Protein AF-A0A699KIZ7-F1 (afdb_monomer_lite)

pLDDT: mean 73.26, std 19.66, range [38.19, 97.19]

Sequence (95 aa):
MVELKQIDADDLEEMDLKWQMAMLTMRARRFLQRTGRNIEANGTTSIGFDMSKVKCYNCHRRGHFTREYMSPRDTGNKDTQIITVPVKTSTSNAL

Radius of gyration: 22.36 Å; chains: 1; bounding box: 56×45×54 Å

InterPro domains:
  IPR036875 Zinc finger, CCHC-type superfamily [SSF57756] (47-68)

Structure (mmCIF, N/CA/C/O backbone):
data_AF-A0A699KIZ7-F1
#
_entry.id   AF-A0A699KIZ7-F1
#
loop_
_atom_site.group_PDB
_atom_site.id
_atom_site.type_symbol
_atom_site.label_atom_id
_atom_site.label_alt_id
_atom_site.label_comp_id
_atom_site.label_asym_id
_atom_site.label_entity_id
_atom_site.label_seq_id
_atom_site.pdbx_PDB_ins_code
_atom_site.Cartn_x
_atom_site.Cartn_y
_atom_site.Cartn_z
_atom_site.occupancy
_atom_site.B_iso_or_equiv
_atom_site.auth_seq_id
_atom_site.auth_comp_id
_atom_site.auth_asym_id
_atom_site.auth_atom_id
_atom_site.pdbx_PDB_model_num
ATOM 1 N N . MET A 1 1 ? 42.917 -13.546 -21.305 1.00 53.06 1 MET A N 1
ATOM 2 C CA . MET A 1 1 ? 42.291 -12.315 -20.784 1.00 53.06 1 MET A CA 1
ATOM 3 C C . MET A 1 1 ? 40.815 -12.640 -20.652 1.00 53.06 1 MET A C 1
ATOM 5 O O . MET A 1 1 ? 40.210 -12.950 -21.665 1.00 53.06 1 MET A O 1
ATOM 9 N N . VAL A 1 2 ? 40.287 -12.782 -19.435 1.00 59.75 2 VAL A N 1
ATOM 10 C CA . VAL A 1 2 ? 38.866 -13.122 -19.254 1.00 59.75 2 VAL A CA 1
ATOM 11 C C . VAL A 1 2 ? 38.069 -11.871 -19.608 1.00 59.75 2 VAL A C 1
ATOM 13 O O . VAL A 1 2 ? 38.170 -10.870 -18.905 1.00 59.75 2 VAL A O 1
ATOM 16 N N . GLU A 1 3 ? 37.349 -11.909 -20.727 1.00 59.91 3 GLU A N 1
ATOM 17 C CA . GLU A 1 3 ? 36.360 -10.891 -21.073 1.00 59.91 3 GLU A CA 1
ATOM 18 C C . GLU A 1 3 ? 35.256 -10.926 -20.019 1.00 59.91 3 GLU A C 1
ATOM 20 O O . GLU A 1 3 ? 34.420 -11.830 -19.978 1.00 59.91 3 GLU A O 1
ATOM 25 N N . LEU A 1 4 ? 35.281 -9.943 -19.123 1.00 66.31 4 LEU A N 1
ATOM 26 C CA . LEU A 1 4 ? 34.131 -9.638 -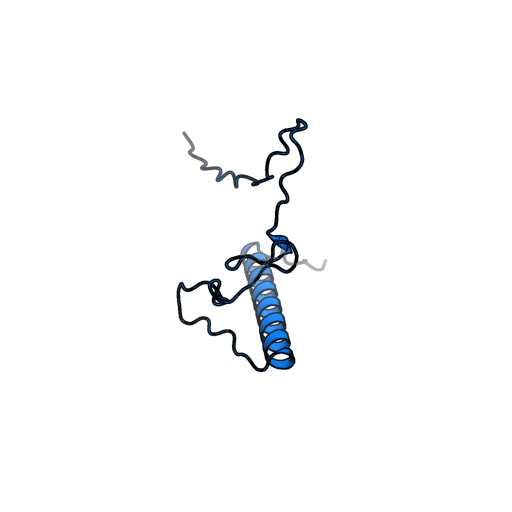18.293 1.00 66.31 4 LEU A CA 1
ATOM 27 C C . LEU A 1 4 ? 33.066 -9.078 -19.235 1.00 66.31 4 LEU A C 1
ATOM 29 O O . LEU A 1 4 ? 33.196 -7.951 -19.713 1.00 66.31 4 LEU A O 1
ATOM 33 N N . LYS A 1 5 ? 32.046 -9.888 -19.541 1.00 72.31 5 LYS A N 1
ATOM 34 C CA . LYS A 1 5 ? 30.838 -9.411 -20.218 1.00 72.31 5 LYS A CA 1
ATOM 35 C C . LYS A 1 5 ? 30.329 -8.199 -19.439 1.00 72.31 5 LYS A C 1
ATOM 37 O O . LYS A 1 5 ? 30.060 -8.317 -18.243 1.00 72.31 5 LYS A O 1
ATOM 42 N N . GLN A 1 6 ? 30.259 -7.042 -20.095 1.00 74.19 6 GLN A N 1
ATOM 43 C CA . GLN A 1 6 ? 29.520 -5.911 -19.545 1.00 74.19 6 GLN A CA 1
ATOM 44 C C . GLN A 1 6 ? 28.080 -6.379 -19.342 1.00 74.19 6 GLN A C 1
ATOM 46 O O . GLN A 1 6 ? 27.494 -6.971 -20.246 1.00 74.19 6 GLN A O 1
ATOM 51 N N . ILE A 1 7 ? 27.573 -6.196 -18.126 1.00 76.00 7 ILE A N 1
ATOM 52 C CA . ILE A 1 7 ? 26.168 -6.443 -17.812 1.00 76.00 7 ILE A CA 1
ATOM 53 C C . ILE A 1 7 ? 25.382 -5.375 -18.562 1.00 76.00 7 ILE A C 1
ATOM 55 O O . ILE A 1 7 ? 25.703 -4.189 -18.440 1.00 76.00 7 ILE A O 1
ATOM 59 N N . ASP A 1 8 ? 24.420 -5.810 -19.366 1.00 86.56 8 ASP A N 1
ATOM 60 C CA . ASP A 1 8 ? 23.577 -4.904 -20.126 1.00 86.56 8 ASP A CA 1
ATOM 61 C C . ASP A 1 8 ? 22.687 -4.080 -19.179 1.00 86.56 8 ASP A C 1
ATOM 63 O O . ASP A 1 8 ? 22.377 -4.503 -18.060 1.00 86.56 8 ASP A O 1
ATOM 67 N N . ALA A 1 9 ? 22.310 -2.870 -19.592 1.00 86.88 9 ALA A N 1
ATOM 68 C CA . ALA A 1 9 ? 21.470 -2.008 -18.766 1.00 86.88 9 ALA A CA 1
ATOM 69 C C . ALA A 1 9 ? 20.097 -2.649 -18.487 1.00 86.88 9 ALA A C 1
ATOM 71 O O . ALA A 1 9 ? 19.584 -2.508 -17.373 1.00 86.88 9 ALA A O 1
ATOM 72 N N . ASP A 1 10 ? 19.563 -3.413 -19.444 1.00 88.88 10 ASP A N 1
ATOM 73 C CA . ASP A 1 10 ? 18.275 -4.092 -19.318 1.00 88.88 10 ASP A CA 1
ATOM 74 C C . ASP A 1 10 ? 18.351 -5.232 -18.283 1.00 88.88 10 ASP A C 1
ATOM 76 O O . ASP A 1 10 ? 17.454 -5.391 -17.450 1.00 88.88 10 ASP A O 1
ATOM 80 N N . ASP A 1 11 ? 19.469 -5.970 -18.251 1.00 90.50 11 ASP A N 1
ATOM 81 C CA . ASP A 1 11 ? 19.719 -7.027 -17.259 1.00 90.50 11 ASP A CA 1
ATOM 82 C C . ASP A 1 11 ? 19.760 -6.456 -15.828 1.00 90.50 11 ASP A C 1
ATOM 84 O O . ASP A 1 11 ? 19.308 -7.090 -14.866 1.00 90.50 11 ASP A O 1
ATOM 88 N N . LEU A 1 12 ? 20.313 -5.247 -15.666 1.00 89.50 12 LEU A N 1
ATOM 89 C CA . LEU A 1 12 ? 20.390 -4.567 -14.374 1.00 89.50 12 LEU A CA 1
ATOM 90 C C . LEU A 1 12 ? 19.003 -4.122 -13.883 1.00 89.50 12 LEU A C 1
ATOM 92 O O . LEU A 1 12 ? 18.694 -4.300 -12.701 1.00 89.50 12 LEU A O 1
ATOM 96 N N . GLU A 1 13 ? 18.165 -3.581 -14.771 1.00 91.00 13 GLU A N 1
ATOM 97 C CA . GLU A 1 13 ? 16.789 -3.181 -14.451 1.00 91.00 13 GLU A CA 1
ATOM 98 C C . GLU A 1 13 ? 15.920 -4.396 -14.089 1.00 91.00 13 GLU A C 1
ATOM 100 O O . GLU A 1 13 ? 15.189 -4.371 -13.093 1.00 91.00 13 GLU A O 1
ATOM 105 N N . GLU A 1 14 ? 16.059 -5.504 -14.823 1.00 93.31 14 GLU A N 1
ATOM 106 C CA . GLU A 1 14 ? 15.344 -6.745 -14.523 1.00 93.31 14 GLU A CA 1
ATOM 107 C C . GLU A 1 14 ? 15.723 -7.303 -13.139 1.00 93.31 14 GLU A C 1
ATOM 109 O O . GLU A 1 14 ? 14.855 -7.752 -12.377 1.00 93.31 14 GLU A O 1
ATOM 114 N N . MET A 1 15 ? 17.011 -7.262 -12.781 1.00 95.00 15 MET A N 1
ATOM 115 C CA . MET A 1 15 ? 17.477 -7.675 -11.455 1.00 95.00 15 MET A CA 1
ATOM 116 C C . MET A 1 15 ? 16.925 -6.786 -10.338 1.00 95.00 15 MET A C 1
ATOM 118 O O . MET A 1 15 ? 16.481 -7.321 -9.315 1.00 95.00 15 MET A O 1
ATOM 122 N N . ASP A 1 16 ? 16.926 -5.460 -10.513 1.00 93.75 16 ASP A N 1
ATOM 123 C CA . ASP A 1 16 ? 16.369 -4.544 -9.512 1.00 93.75 16 ASP A CA 1
ATOM 124 C C . ASP A 1 16 ? 14.870 -4.795 -9.316 1.00 93.75 16 ASP A C 1
ATOM 126 O O . ASP A 1 16 ? 14.410 -4.986 -8.187 1.00 93.75 16 ASP A O 1
ATOM 130 N N . LEU A 1 17 ? 14.113 -4.929 -10.408 1.00 95.06 17 LEU A N 1
ATOM 131 C CA . LEU A 1 17 ? 12.681 -5.206 -10.346 1.00 95.06 17 LEU A CA 1
ATOM 132 C C . LEU A 1 17 ? 12.388 -6.531 -9.625 1.00 95.06 17 LEU A C 1
ATOM 134 O O . LEU A 1 17 ? 11.526 -6.595 -8.739 1.00 95.06 17 LEU A O 1
ATOM 138 N N . LYS A 1 18 ? 13.134 -7.594 -9.945 1.00 95.44 18 LYS A N 1
ATOM 139 C CA . LYS A 1 18 ? 13.030 -8.893 -9.260 1.00 95.44 18 LYS A CA 1
ATOM 140 C C . LYS A 1 18 ? 13.337 -8.773 -7.769 1.00 95.44 18 LYS A C 1
ATOM 142 O O . LYS A 1 18 ? 12.617 -9.349 -6.948 1.00 95.44 18 LYS A O 1
ATOM 147 N N . TRP A 1 19 ? 14.370 -8.015 -7.403 1.00 97.19 19 TRP A N 1
ATOM 148 C CA . TRP A 1 19 ? 14.721 -7.767 -6.007 1.00 97.19 19 TRP A CA 1
ATOM 149 C C . TRP A 1 19 ? 13.613 -7.016 -5.264 1.00 97.19 19 TRP A C 1
ATOM 151 O O . TRP A 1 19 ? 13.208 -7.424 -4.168 1.00 97.19 19 TRP A O 1
ATOM 161 N N . GLN A 1 20 ? 13.059 -5.966 -5.873 1.00 95.69 20 GLN A N 1
ATOM 162 C CA . GLN A 1 20 ? 11.935 -5.220 -5.314 1.00 95.69 20 GLN A CA 1
ATOM 163 C C . GLN A 1 20 ? 10.722 -6.132 -5.084 1.00 95.69 20 GLN A C 1
ATOM 165 O O . GLN A 1 20 ? 10.162 -6.149 -3.981 1.00 95.69 20 GLN A O 1
ATOM 170 N N . MET A 1 21 ? 10.364 -6.956 -6.071 1.00 93.94 21 MET A N 1
ATOM 171 C CA . MET A 1 21 ? 9.260 -7.919 -5.976 1.00 93.94 21 MET A CA 1
ATOM 172 C C . MET A 1 21 ? 9.487 -8.970 -4.885 1.00 93.94 21 MET A C 1
ATOM 174 O O . MET A 1 21 ? 8.576 -9.276 -4.104 1.00 93.94 21 MET A O 1
ATOM 178 N N . ALA A 1 22 ? 10.710 -9.490 -4.761 1.00 95.31 22 ALA A N 1
ATOM 179 C CA . ALA A 1 22 ? 11.072 -10.413 -3.690 1.00 95.31 22 ALA A CA 1
ATOM 180 C C . ALA A 1 22 ? 10.934 -9.750 -2.308 1.00 95.31 22 ALA A C 1
ATOM 182 O O . ALA A 1 22 ? 10.342 -10.328 -1.391 1.00 95.31 22 ALA A O 1
ATOM 183 N N . MET A 1 23 ? 11.406 -8.508 -2.153 1.00 96.19 23 MET A N 1
ATOM 184 C CA . MET A 1 23 ? 11.255 -7.748 -0.909 1.00 96.19 23 MET A CA 1
ATOM 185 C C . MET A 1 23 ? 9.790 -7.481 -0.550 1.00 96.19 23 MET A C 1
ATOM 187 O O . MET A 1 23 ? 9.404 -7.655 0.611 1.00 96.19 23 MET A O 1
ATOM 191 N N . LEU A 1 24 ? 8.971 -7.089 -1.526 1.00 90.62 24 LEU A N 1
ATOM 192 C CA . LEU A 1 24 ? 7.525 -6.907 -1.373 1.00 90.62 24 LEU A CA 1
ATOM 193 C C . LEU A 1 24 ? 6.855 -8.198 -0.896 1.00 90.62 24 LEU A C 1
ATOM 195 O O . LEU A 1 24 ? 6.145 -8.192 0.112 1.00 90.62 24 LEU A O 1
ATOM 199 N N . THR A 1 25 ? 7.173 -9.321 -1.535 1.00 92.94 25 THR A N 1
ATOM 200 C CA . THR A 1 25 ? 6.656 -10.646 -1.170 1.00 92.94 25 THR A CA 1
ATOM 201 C C . THR A 1 25 ? 7.053 -11.032 0.258 1.00 92.94 25 THR A C 1
ATOM 203 O O . THR A 1 25 ? 6.215 -11.460 1.056 1.00 92.94 25 THR A O 1
ATOM 206 N N . MET A 1 26 ? 8.316 -10.814 0.641 1.00 94.38 26 MET A N 1
ATOM 207 C CA . MET A 1 26 ? 8.786 -11.061 2.008 1.00 94.38 26 MET A CA 1
ATOM 208 C C . MET A 1 26 ? 8.080 -10.182 3.048 1.00 94.38 26 MET A C 1
ATOM 210 O O . MET A 1 26 ? 7.837 -10.626 4.175 1.00 94.38 26 MET A O 1
ATOM 214 N N . ARG A 1 27 ? 7.770 -8.923 2.714 1.00 92.25 27 ARG A N 1
ATOM 215 C CA . ARG A 1 27 ? 7.011 -8.018 3.593 1.00 92.25 27 ARG A CA 1
ATOM 216 C C . ARG A 1 27 ? 5.565 -8.485 3.746 1.00 92.25 27 ARG A C 1
ATOM 218 O O . ARG A 1 27 ? 5.098 -8.580 4.879 1.00 92.25 27 ARG A O 1
ATOM 225 N N . ALA A 1 28 ? 4.901 -8.845 2.648 1.00 87.44 28 ALA A N 1
ATOM 226 C CA . ALA A 1 28 ? 3.534 -9.360 2.665 1.00 87.44 28 ALA A CA 1
ATOM 227 C C . ALA A 1 28 ? 3.421 -10.650 3.492 1.00 87.44 28 ALA A C 1
ATOM 229 O O . ALA A 1 28 ? 2.565 -10.751 4.371 1.00 87.44 28 ALA A O 1
ATOM 230 N N . ARG A 1 29 ? 4.355 -11.594 3.308 1.00 92.31 29 ARG A N 1
ATOM 231 C CA . ARG A 1 29 ? 4.406 -12.835 4.097 1.00 92.31 29 ARG A CA 1
ATOM 232 C C . ARG A 1 29 ? 4.576 -12.564 5.592 1.00 92.31 29 ARG A C 1
ATOM 234 O O . ARG A 1 29 ? 3.861 -13.150 6.402 1.00 92.31 29 ARG A O 1
ATOM 241 N N . ARG A 1 30 ? 5.491 -11.663 5.972 1.00 94.12 30 ARG A N 1
ATOM 242 C CA . ARG A 1 30 ? 5.685 -11.277 7.382 1.00 94.12 30 ARG A CA 1
ATOM 243 C C . ARG A 1 30 ? 4.444 -10.614 7.975 1.00 94.12 30 ARG A C 1
ATOM 245 O O . ARG A 1 30 ? 4.109 -10.882 9.125 1.00 94.12 30 ARG A O 1
ATOM 252 N N . PHE A 1 31 ? 3.759 -9.764 7.214 1.00 87.75 31 PHE A N 1
ATOM 253 C CA . PHE A 1 31 ? 2.514 -9.138 7.656 1.00 87.75 31 PHE A CA 1
ATOM 254 C C . PHE A 1 31 ? 1.418 -10.177 7.916 1.00 87.75 31 PHE A C 1
ATOM 256 O O . PHE A 1 31 ? 0.804 -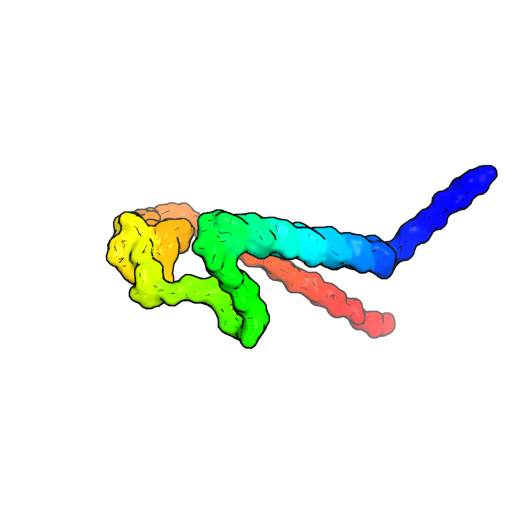10.159 8.987 1.00 87.75 31 PHE A O 1
ATOM 263 N N . LEU A 1 32 ? 1.233 -11.113 6.981 1.00 88.31 32 LEU A N 1
ATOM 264 C CA . LEU A 1 32 ? 0.274 -12.206 7.115 1.00 88.31 32 LEU A CA 1
ATOM 265 C C . LEU A 1 32 ? 0.565 -13.050 8.359 1.00 88.31 32 LEU A C 1
ATOM 267 O O . LEU A 1 32 ? -0.329 -13.286 9.161 1.00 88.31 32 LEU A O 1
ATOM 271 N N . GLN A 1 33 ? 1.823 -13.436 8.579 1.00 91.19 33 GLN A N 1
ATOM 272 C CA . GLN A 1 33 ? 2.212 -14.215 9.760 1.00 91.19 33 GLN A CA 1
ATOM 273 C C . GLN A 1 33 ? 1.941 -13.482 11.082 1.00 91.19 33 GLN A C 1
ATOM 275 O O . GLN A 1 33 ? 1.573 -14.116 12.065 1.00 91.19 33 GLN A O 1
ATOM 280 N N . ARG A 1 34 ? 2.119 -12.154 11.126 1.00 91.12 34 ARG A N 1
ATOM 281 C CA . ARG A 1 34 ? 1.925 -11.364 12.356 1.00 91.12 34 ARG A CA 1
ATOM 282 C C . ARG A 1 34 ? 0.467 -11.028 12.648 1.00 91.12 34 ARG A C 1
ATOM 284 O O . ARG A 1 34 ? 0.120 -10.861 13.811 1.00 91.12 34 ARG A O 1
ATOM 291 N N . THR A 1 35 ? -0.355 -10.847 11.617 1.00 87.12 35 THR A N 1
ATOM 292 C CA . THR A 1 35 ? -1.723 -10.317 11.768 1.00 87.12 35 THR A CA 1
ATOM 293 C C . THR A 1 35 ? -2.815 -11.317 11.406 1.00 87.12 35 THR A C 1
ATOM 295 O O . THR A 1 35 ? -3.972 -11.087 11.746 1.00 87.12 35 THR A O 1
ATOM 298 N N . GLY A 1 36 ? -2.474 -12.390 10.687 1.00 88.06 36 GLY A N 1
ATOM 299 C CA . GLY A 1 36 ? -3.428 -13.327 10.092 1.00 88.06 36 GLY A CA 1
ATOM 300 C C . GLY A 1 36 ? -4.257 -12.732 8.948 1.00 88.06 36 GLY A C 1
ATOM 301 O O . GLY A 1 36 ? -5.194 -13.375 8.486 1.00 88.06 36 GLY A O 1
ATOM 302 N N . ARG A 1 37 ? -3.956 -11.506 8.496 1.00 83.38 37 ARG A N 1
ATOM 303 C CA . ARG A 1 37 ? -4.712 -10.805 7.450 1.00 83.38 37 ARG A CA 1
ATOM 304 C C . ARG A 1 37 ? -3.973 -10.868 6.118 1.00 83.38 37 ARG A C 1
ATOM 306 O O . ARG A 1 37 ? -2.783 -10.559 6.054 1.00 83.38 37 ARG A O 1
ATOM 313 N N . ASN A 1 38 ? -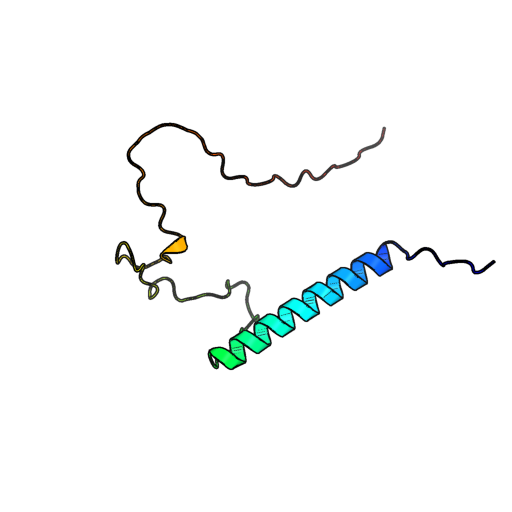4.692 -11.228 5.057 1.00 80.88 38 ASN A N 1
ATOM 314 C CA . ASN A 1 38 ? -4.167 -11.191 3.695 1.00 80.88 38 ASN A CA 1
ATOM 315 C C . ASN A 1 38 ? -4.143 -9.748 3.177 1.00 80.88 38 ASN A C 1
ATOM 317 O O . ASN A 1 38 ? -5.071 -8.978 3.424 1.00 80.88 38 ASN A O 1
ATOM 321 N N . ILE A 1 39 ? -3.078 -9.389 2.460 1.00 71.62 39 ILE A N 1
ATOM 322 C CA . ILE A 1 39 ? -3.016 -8.137 1.702 1.00 71.62 39 ILE A CA 1
ATOM 323 C C . ILE A 1 39 ? -3.678 -8.428 0.358 1.00 71.62 39 ILE A C 1
ATOM 325 O O . ILE A 1 39 ? -3.049 -8.969 -0.548 1.00 71.62 39 ILE A O 1
ATOM 329 N N . GLU A 1 40 ? -4.974 -8.156 0.264 1.00 70.44 40 GLU A N 1
ATOM 330 C CA . GLU A 1 40 ? -5.717 -8.302 -0.982 1.00 70.44 40 GLU A CA 1
ATOM 331 C C . GLU A 1 40 ? -5.338 -7.150 -1.926 1.00 70.44 40 GLU A C 1
ATOM 333 O O . GLU A 1 40 ? -5.639 -5.992 -1.657 1.00 70.44 40 GLU A O 1
ATOM 338 N N . ALA A 1 41 ? -4.630 -7.461 -3.016 1.00 63.38 41 ALA A N 1
ATOM 339 C CA . ALA A 1 41 ? -4.181 -6.488 -4.019 1.00 63.38 41 ALA A CA 1
ATOM 340 C C . ALA A 1 41 ? -5.231 -6.223 -5.121 1.00 63.38 41 ALA A C 1
ATOM 342 O O . ALA A 1 41 ? -4.917 -5.634 -6.151 1.00 63.38 41 ALA A O 1
ATOM 343 N N . ASN A 1 42 ? -6.466 -6.697 -4.935 1.00 59.25 42 ASN A N 1
ATOM 344 C CA . ASN A 1 42 ? -7.468 -6.841 -5.994 1.00 59.25 42 ASN A CA 1
ATOM 345 C C . ASN A 1 42 ? -8.268 -5.554 -6.299 1.00 59.25 42 ASN A C 1
ATOM 347 O O . ASN A 1 42 ? -9.404 -5.616 -6.759 1.00 59.25 42 ASN A O 1
ATOM 351 N N . GLY A 1 43 ? -7.703 -4.370 -6.045 1.00 50.78 43 GLY A N 1
ATOM 352 C CA . GLY A 1 43 ? -8.354 -3.105 -6.383 1.00 50.78 43 GLY A CA 1
ATOM 353 C C . GLY A 1 43 ? -7.417 -1.903 -6.326 1.00 50.78 43 GLY A C 1
ATOM 354 O O . GLY A 1 43 ? -6.436 -1.897 -5.591 1.00 50.78 43 GLY A O 1
ATOM 355 N N . THR A 1 44 ? -7.772 -0.841 -7.055 1.00 49.69 44 THR A N 1
ATOM 356 C CA . THR A 1 44 ? -7.230 0.529 -6.903 1.00 49.69 44 THR A CA 1
ATOM 357 C C . THR A 1 44 ? -7.457 1.120 -5.506 1.00 49.69 44 THR A C 1
ATOM 359 O O . THR A 1 44 ? -7.027 2.233 -5.207 1.00 49.69 44 THR A O 1
ATOM 362 N N . THR A 1 45 ? -8.154 0.388 -4.643 1.00 48.22 45 THR A N 1
ATOM 363 C CA . THR A 1 45 ? -8.298 0.644 -3.222 1.00 48.22 45 THR A CA 1
ATOM 364 C C . THR A 1 45 ? -6.917 0.613 -2.578 1.00 48.22 45 THR A C 1
ATOM 366 O O . THR A 1 45 ? -6.235 -0.412 -2.586 1.00 48.22 45 THR A O 1
ATOM 369 N N . SER A 1 46 ? -6.491 1.744 -2.008 1.00 55.00 46 SER A N 1
ATOM 370 C CA . SER A 1 46 ? -5.333 1.765 -1.117 1.00 55.00 46 SER A CA 1
ATOM 371 C C . SER A 1 46 ? -5.468 0.622 -0.109 1.00 55.00 46 SER A C 1
ATOM 373 O O . SER A 1 46 ? -6.580 0.309 0.314 1.00 55.00 46 SER A O 1
ATOM 375 N N . ILE A 1 47 ? -4.355 -0.028 0.245 1.00 59.38 47 ILE A N 1
ATOM 376 C CA . ILE A 1 47 ? -4.295 -1.047 1.304 1.00 59.38 47 ILE A CA 1
ATOM 377 C C . ILE A 1 47 ? -4.850 -0.395 2.581 1.00 59.38 47 ILE A C 1
ATOM 379 O O . ILE A 1 47 ? -4.154 0.337 3.284 1.00 59.38 47 ILE A O 1
ATOM 383 N N . GLY A 1 48 ? -6.156 -0.536 2.791 1.00 65.06 48 GLY A N 1
ATOM 384 C CA . GLY A 1 48 ? -6.936 0.534 3.395 1.00 65.06 48 GLY A CA 1
ATOM 385 C C . GLY A 1 48 ? -7.424 0.131 4.763 1.00 65.06 48 GLY A C 1
ATOM 386 O O . GLY A 1 48 ? -8.374 -0.636 4.900 1.00 65.06 48 GLY A O 1
ATOM 387 N N . PHE A 1 49 ? -6.790 0.671 5.798 1.00 70.69 49 PHE A N 1
ATOM 388 C CA . PHE A 1 49 ? -7.448 0.734 7.093 1.00 70.69 49 PHE A CA 1
ATOM 389 C C . PHE A 1 49 ? -8.756 1.511 6.931 1.00 70.69 49 PHE A C 1
ATOM 391 O O . PHE A 1 49 ? -8.780 2.546 6.268 1.00 70.69 49 PHE A O 1
ATOM 398 N N . ASP A 1 50 ? -9.831 1.043 7.564 1.00 82.19 50 ASP A N 1
ATOM 399 C CA . ASP A 1 50 ? -11.053 1.833 7.678 1.00 82.19 50 ASP A CA 1
ATOM 400 C C . ASP A 1 50 ? -10.745 3.083 8.515 1.00 82.19 50 ASP A C 1
ATOM 402 O O . ASP A 1 50 ? -10.770 3.052 9.748 1.00 82.19 50 ASP A O 1
ATOM 406 N N . MET A 1 51 ? -10.398 4.181 7.841 1.00 82.94 51 MET A N 1
ATOM 407 C CA . MET A 1 51 ? -9.992 5.438 8.471 1.00 82.94 51 MET A CA 1
ATOM 408 C C . MET A 1 51 ? -11.084 5.979 9.399 1.00 82.94 51 MET A C 1
ATOM 410 O O . MET A 1 51 ? -10.766 6.587 10.420 1.00 82.94 51 MET A O 1
ATOM 414 N N . SER A 1 52 ? -12.361 5.674 9.135 1.00 86.25 52 SER A N 1
ATOM 415 C CA . SER A 1 52 ? -13.469 6.042 10.025 1.00 86.25 52 SER A CA 1
ATOM 416 C C . SER A 1 52 ? -13.400 5.348 11.393 1.00 86.25 52 SER A C 1
ATOM 418 O O . SER A 1 52 ? -13.978 5.841 12.364 1.00 86.25 52 SER A O 1
ATOM 420 N N . LYS A 1 53 ? -12.662 4.232 11.490 1.00 86.38 53 LYS A N 1
ATOM 421 C CA . LYS A 1 53 ? -12.396 3.467 12.718 1.00 86.38 53 LYS A CA 1
ATOM 422 C C . LYS A 1 53 ? -11.015 3.737 13.314 1.00 86.38 53 LYS A C 1
ATOM 424 O O . LYS A 1 53 ? -10.821 3.497 14.505 1.00 86.38 53 LYS A O 1
ATOM 429 N N . VAL A 1 54 ? -10.061 4.247 12.535 1.00 88.94 54 VAL A N 1
ATOM 430 C CA . VAL A 1 54 ? -8.732 4.630 13.038 1.00 88.94 54 VAL A CA 1
ATOM 431 C C . VAL A 1 54 ? -8.873 5.846 13.955 1.00 88.94 54 VAL A C 1
ATOM 433 O O . VAL A 1 54 ? -9.391 6.871 13.527 1.00 88.94 54 VAL A O 1
ATOM 436 N N . LYS A 1 55 ? -8.412 5.750 15.210 1.00 93.12 55 LYS A N 1
ATOM 437 C CA . LYS A 1 55 ? -8.400 6.845 16.197 1.00 93.12 55 LYS A CA 1
ATOM 438 C C . LYS A 1 55 ? -6.957 7.240 16.514 1.00 93.12 55 LYS A C 1
ATOM 440 O O . LYS A 1 55 ? -6.168 6.391 16.922 1.00 93.12 55 LYS A O 1
ATOM 445 N N . CYS A 1 56 ? -6.627 8.519 16.365 1.00 92.00 56 CYS A N 1
ATOM 446 C CA . CYS A 1 56 ? -5.324 9.054 16.745 1.00 92.00 56 CYS A CA 1
ATOM 447 C C . CYS A 1 56 ? -5.137 8.978 18.266 1.00 92.00 56 CYS A C 1
ATOM 449 O O . CYS A 1 56 ? -6.019 9.391 19.018 1.00 92.00 56 CYS A O 1
ATOM 451 N N . TYR A 1 57 ? -3.987 8.479 18.725 1.00 89.69 57 TYR A N 1
ATOM 452 C CA . TYR A 1 57 ? -3.692 8.347 20.157 1.00 89.69 57 TYR A CA 1
ATOM 453 C C . TYR A 1 57 ? -3.490 9.707 20.842 1.00 89.69 57 TYR A C 1
ATOM 455 O O . TYR A 1 57 ? -3.853 9.865 21.999 1.00 89.69 57 TYR A O 1
ATOM 463 N N . ASN A 1 58 ? -2.945 10.701 20.131 1.00 90.38 58 ASN A N 1
ATOM 464 C CA . ASN A 1 58 ? -2.625 12.003 20.724 1.00 90.38 58 ASN A CA 1
ATOM 465 C C . ASN A 1 58 ? -3.869 12.903 20.843 1.00 90.38 58 ASN A C 1
ATOM 467 O O . ASN A 1 58 ? -4.230 13.352 21.926 1.00 90.38 58 ASN A O 1
ATOM 471 N N . CYS A 1 59 ? -4.585 13.128 19.735 1.00 90.19 59 CYS A N 1
ATOM 472 C CA . CYS A 1 59 ? -5.733 14.046 19.710 1.00 90.19 59 CYS A CA 1
ATOM 473 C C . CYS A 1 59 ? -7.095 13.357 19.878 1.00 90.19 59 CYS A C 1
ATOM 475 O O . CYS A 1 59 ? -8.122 14.031 19.911 1.00 90.19 59 CYS A O 1
ATOM 477 N N . HIS A 1 60 ? -7.124 12.021 19.941 1.00 89.69 60 HIS A N 1
ATOM 478 C CA . HIS A 1 60 ? -8.333 11.216 20.127 1.00 89.69 60 HIS A CA 1
ATOM 479 C C . HIS A 1 60 ? -9.425 11.401 19.052 1.00 89.69 60 HIS A C 1
ATOM 481 O O . HIS A 1 60 ? -10.536 10.891 19.217 1.00 89.69 60 HIS A O 1
ATOM 487 N N . ARG A 1 61 ? -9.122 12.061 17.926 1.00 89.62 61 ARG A N 1
ATOM 488 C CA . ARG A 1 61 ? -10.013 12.167 16.760 1.00 89.62 61 ARG A CA 1
ATOM 489 C C . ARG A 1 61 ? -9.810 10.987 15.811 1.00 89.62 61 ARG A C 1
ATOM 491 O O . ARG A 1 61 ? -8.721 10.417 15.738 1.00 89.62 61 ARG A O 1
ATOM 498 N N . ARG A 1 62 ? -10.878 10.603 15.107 1.00 91.62 62 ARG A N 1
ATOM 499 C CA . ARG A 1 62 ? -10.825 9.537 14.098 1.00 91.62 62 ARG A CA 1
ATOM 500 C C . ARG A 1 62 ? -10.265 10.053 12.768 1.00 91.62 62 ARG A C 1
ATOM 502 O O . ARG A 1 62 ? -10.167 11.264 12.580 1.00 91.62 62 ARG A O 1
ATOM 509 N N . GLY A 1 63 ? -9.900 9.149 11.864 1.00 89.56 63 GLY A N 1
ATOM 510 C CA . GLY A 1 63 ? -9.507 9.486 10.493 1.00 89.56 63 GLY A CA 1
ATOM 511 C C . GLY A 1 63 ? -8.007 9.577 10.225 1.00 89.56 63 GLY A C 1
ATOM 512 O O . GLY A 1 63 ? -7.645 9.719 9.065 1.00 89.56 63 GLY A O 1
ATOM 513 N N . HIS A 1 64 ? -7.141 9.494 11.242 1.00 89.12 64 HIS A N 1
ATOM 514 C CA . HIS A 1 64 ? -5.688 9.594 11.053 1.00 89.12 64 HIS A CA 1
ATOM 515 C C . HIS A 1 64 ? -4.897 8.839 12.124 1.00 89.12 64 HIS A C 1
ATOM 517 O O . HIS A 1 64 ? -5.376 8.613 13.243 1.00 89.12 64 HIS A O 1
ATOM 523 N N . PHE A 1 65 ? -3.660 8.479 11.787 1.00 89.12 65 PHE A N 1
ATOM 524 C CA . PHE A 1 65 ? -2.707 7.904 12.732 1.00 89.12 65 PHE A CA 1
ATOM 525 C C . PHE A 1 65 ? -1.990 8.993 13.531 1.00 89.12 65 PHE A C 1
ATOM 527 O O . PHE A 1 65 ? -1.784 10.109 13.067 1.00 89.12 65 PHE A O 1
ATOM 534 N N . THR A 1 66 ? -1.485 8.644 14.715 1.00 88.62 66 THR A N 1
ATOM 535 C CA . THR A 1 66 ? -0.670 9.551 15.542 1.00 88.62 66 THR A CA 1
ATOM 536 C C . THR A 1 66 ? 0.538 10.119 14.794 1.00 88.62 66 THR A C 1
ATOM 538 O O . THR A 1 66 ? 0.910 11.261 15.026 1.00 88.62 66 THR A O 1
ATOM 541 N N . ARG A 1 67 ? 1.134 9.358 13.864 1.00 86.88 67 ARG A N 1
ATOM 542 C CA . ARG A 1 67 ? 2.275 9.821 13.053 1.00 86.88 67 ARG A CA 1
ATOM 543 C C . ARG A 1 67 ? 1.906 10.944 12.074 1.00 86.88 67 ARG A C 1
ATOM 545 O O . ARG A 1 67 ? 2.779 11.693 11.659 1.00 86.88 67 ARG A O 1
ATOM 552 N N . GLU A 1 68 ? 0.635 11.049 11.707 1.00 83.31 68 GLU A N 1
ATOM 553 C CA . GLU A 1 68 ? 0.103 12.099 10.830 1.00 83.31 68 GLU A CA 1
ATOM 554 C C . GLU A 1 68 ? -0.333 13.333 11.628 1.00 83.31 68 GLU A C 1
ATOM 556 O O . GLU A 1 68 ? -0.652 14.366 11.043 1.00 83.31 68 GLU A O 1
ATOM 561 N N . TYR A 1 69 ? -0.341 13.249 12.964 1.00 82.25 69 TYR A N 1
ATOM 562 C CA . TYR A 1 69 ? -0.640 14.385 13.820 1.00 82.25 69 TYR A CA 1
ATOM 563 C C . TYR A 1 69 ? 0.514 15.389 13.775 1.00 82.25 69 TYR A C 1
ATOM 565 O O . TYR A 1 69 ? 1.452 15.346 14.573 1.00 82.25 69 TYR A O 1
ATOM 573 N N . MET A 1 70 ? 0.422 16.326 12.839 1.00 74.75 70 MET A N 1
ATOM 574 C CA . MET A 1 70 ? 1.130 17.592 12.927 1.00 74.75 70 MET A CA 1
ATOM 575 C C . MET A 1 70 ? 0.433 18.391 14.029 1.00 74.75 70 MET A C 1
ATOM 577 O O . MET A 1 70 ? -0.672 18.895 13.828 1.00 74.75 70 MET A O 1
ATOM 581 N N . SER A 1 71 ? 1.024 18.459 15.226 1.00 63.53 71 SER A N 1
ATOM 582 C CA . SER 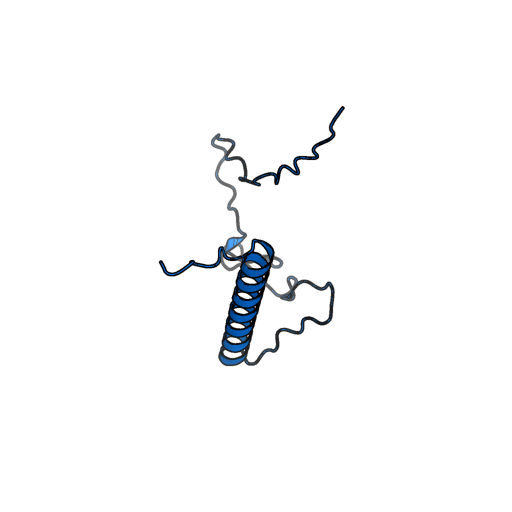A 1 71 ? 0.513 19.387 16.236 1.00 63.53 71 SER A CA 1
ATOM 583 C C . SER A 1 71 ? 0.550 20.800 15.648 1.00 63.53 71 SER A C 1
ATOM 585 O O . SER A 1 71 ? 1.509 21.112 14.932 1.00 63.53 71 SER A O 1
ATOM 587 N N . PRO A 1 72 ? -0.421 21.675 15.956 1.00 60.56 72 PRO A N 1
ATOM 588 C CA . PRO A 1 72 ? -0.228 23.101 15.753 1.00 60.56 72 PRO A CA 1
ATOM 589 C C . PRO A 1 72 ? 1.041 23.470 16.521 1.00 60.56 72 PRO A C 1
ATOM 591 O O . PRO A 1 72 ? 1.071 23.419 17.748 1.00 60.56 72 PRO A O 1
ATOM 594 N N . ARG A 1 73 ? 2.146 23.690 15.810 1.00 52.12 73 ARG A N 1
ATOM 595 C CA . ARG A 1 73 ? 3.289 24.364 16.410 1.00 52.12 73 ARG A CA 1
ATOM 596 C C . ARG A 1 73 ? 2.813 25.793 16.582 1.00 52.12 73 ARG A C 1
ATOM 598 O O . ARG A 1 73 ? 2.322 26.369 15.609 1.00 52.12 73 ARG A O 1
ATOM 605 N N . ASP A 1 74 ? 2.907 26.316 17.800 1.00 49.22 74 ASP A N 1
ATOM 606 C CA . ASP A 1 74 ? 2.745 27.744 18.032 1.00 49.22 74 ASP A CA 1
ATOM 607 C C . ASP A 1 74 ? 3.525 28.490 16.950 1.00 49.22 74 ASP A C 1
ATOM 609 O O . ASP A 1 74 ? 4.683 28.182 16.654 1.00 49.22 74 ASP A O 1
ATOM 613 N N . THR A 1 75 ? 2.816 29.392 16.286 1.00 50.56 75 THR A N 1
ATOM 614 C CA . THR A 1 75 ? 3.292 30.239 15.200 1.00 50.56 75 THR A CA 1
ATOM 615 C C . THR A 1 75 ? 4.682 30.785 15.504 1.00 50.56 75 THR A C 1
ATOM 617 O O . THR A 1 75 ? 4.855 31.633 16.376 1.00 50.56 75 THR A O 1
ATOM 620 N N . GLY A 1 76 ? 5.671 30.289 14.766 1.00 45.78 76 GLY A N 1
ATOM 621 C CA . GLY A 1 76 ? 7.069 30.657 14.925 1.00 45.78 76 GLY A CA 1
ATOM 622 C C . GLY A 1 76 ? 7.884 30.239 13.710 1.00 45.78 76 GLY A C 1
ATOM 623 O O . GLY A 1 76 ? 8.719 29.351 13.807 1.00 45.78 76 GLY A O 1
ATOM 624 N N . ASN A 1 77 ? 7.576 30.853 12.565 1.00 51.69 77 ASN A N 1
ATOM 625 C CA . ASN A 1 77 ? 8.461 31.115 11.426 1.00 51.69 77 ASN A CA 1
ATOM 626 C C . ASN A 1 77 ? 9.557 30.074 11.137 1.00 51.69 77 ASN A C 1
ATOM 628 O O . ASN A 1 77 ? 10.628 30.110 11.743 1.00 51.69 77 ASN A O 1
ATOM 632 N N . LYS A 1 78 ? 9.324 29.247 10.113 1.00 45.06 78 LYS A N 1
ATOM 633 C CA . LYS A 1 78 ? 10.263 28.950 9.014 1.00 45.06 78 LYS A CA 1
ATOM 634 C C . LYS A 1 78 ? 9.602 27.940 8.087 1.00 45.06 78 LYS A C 1
ATOM 636 O O . LYS A 1 78 ? 9.336 26.810 8.497 1.00 45.06 78 LYS A O 1
ATOM 641 N N . ASP A 1 79 ? 9.368 28.370 6.852 1.00 51.50 79 ASP A N 1
ATOM 642 C CA . ASP A 1 79 ? 9.033 27.536 5.702 1.00 51.50 79 ASP A CA 1
ATOM 643 C C . ASP A 1 79 ? 10.003 26.357 5.609 1.00 51.50 79 ASP A C 1
ATOM 645 O O . ASP A 1 79 ? 11.065 26.426 4.992 1.00 51.50 79 ASP A O 1
ATOM 649 N N . THR A 1 80 ? 9.653 25.248 6.249 1.00 47.72 80 THR A N 1
ATOM 650 C CA . THR A 1 80 ? 10.316 23.978 5.992 1.00 47.72 80 THR A CA 1
ATOM 651 C C . THR A 1 80 ? 9.517 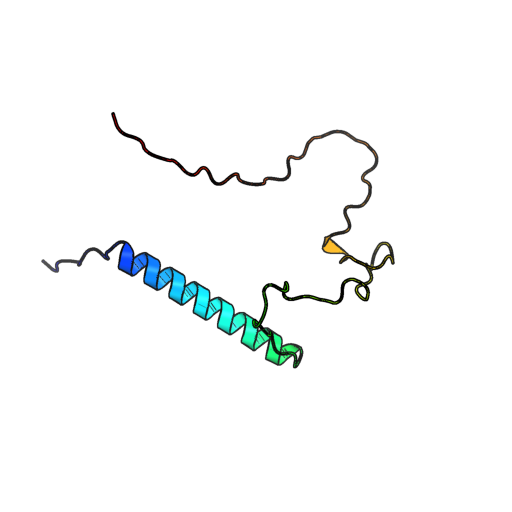23.355 4.876 1.00 47.72 80 THR A C 1
ATOM 653 O O . THR A 1 80 ? 8.548 22.636 5.109 1.00 47.72 80 THR A O 1
ATOM 656 N N . GLN A 1 81 ? 9.890 23.752 3.658 1.00 45.12 81 GLN A N 1
ATOM 657 C CA . GLN A 1 81 ? 9.461 23.128 2.420 1.00 45.12 81 GLN A CA 1
ATOM 658 C C . GLN A 1 81 ? 9.405 21.619 2.649 1.00 45.12 81 GLN A C 1
ATOM 660 O O . GLN A 1 81 ? 10.425 20.982 2.917 1.00 45.12 81 GLN A O 1
ATOM 665 N N . ILE A 1 82 ? 8.196 21.061 2.591 1.00 48.53 82 ILE A N 1
ATOM 666 C CA . ILE A 1 82 ? 8.005 19.630 2.401 1.00 48.53 82 ILE A CA 1
ATOM 667 C C . ILE A 1 82 ? 8.853 19.306 1.177 1.00 48.53 82 ILE A C 1
ATOM 669 O O . ILE A 1 82 ? 8.544 19.785 0.085 1.00 48.53 82 ILE A O 1
ATOM 673 N N . ILE A 1 83 ? 9.957 18.581 1.371 1.00 48.41 83 ILE A N 1
ATOM 674 C CA . ILE A 1 83 ? 10.825 18.139 0.282 1.00 48.41 83 ILE A CA 1
ATOM 675 C C . ILE A 1 83 ? 10.024 17.098 -0.500 1.00 48.41 83 ILE A C 1
ATOM 677 O O . ILE A 1 83 ? 10.159 15.892 -0.321 1.00 48.41 83 ILE A O 1
ATOM 681 N N . THR A 1 84 ? 9.131 17.593 -1.347 1.00 47.41 84 THR A N 1
ATOM 682 C CA . THR A 1 84 ? 8.658 16.878 -2.516 1.00 47.41 84 THR A CA 1
ATOM 683 C C . THR A 1 84 ? 9.781 17.068 -3.512 1.00 47.41 84 THR A C 1
ATOM 685 O O . THR A 1 84 ? 9.938 18.160 -4.050 1.00 47.41 84 THR A O 1
ATOM 688 N N . VAL A 1 85 ? 10.632 16.057 -3.686 1.00 41.53 85 VAL A N 1
ATOM 689 C CA . VAL A 1 85 ? 11.5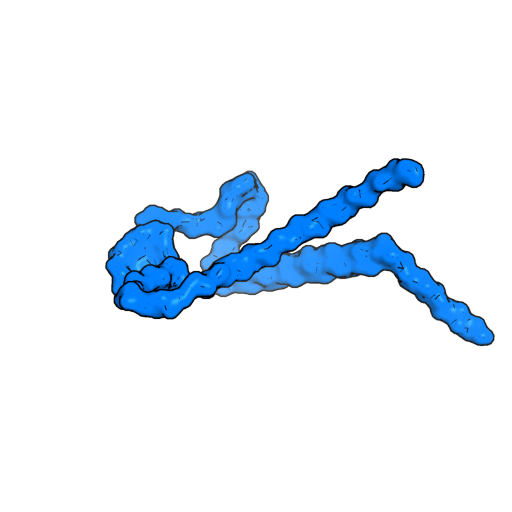93 16.059 -4.791 1.00 41.53 85 VAL A CA 1
ATOM 690 C C . VAL A 1 85 ? 10.751 16.028 -6.068 1.00 41.53 85 VAL A C 1
ATOM 692 O O . VAL A 1 85 ? 10.069 15.028 -6.300 1.00 41.53 85 VAL A O 1
ATOM 695 N N . PRO A 1 86 ? 10.722 17.096 -6.882 1.00 41.44 86 PRO A N 1
ATOM 696 C CA . PRO A 1 86 ? 10.063 17.020 -8.167 1.00 41.44 86 PRO A CA 1
ATOM 697 C C . PRO A 1 86 ? 10.957 16.166 -9.062 1.00 41.44 86 PRO A C 1
ATOM 699 O O . PRO A 1 86 ? 12.097 16.538 -9.352 1.00 41.44 86 PRO A O 1
ATOM 702 N N . VAL A 1 87 ? 10.452 15.006 -9.481 1.00 41.88 87 VAL A N 1
ATOM 703 C CA . VAL A 1 87 ? 11.037 14.242 -10.584 1.00 41.88 87 VAL A CA 1
ATOM 704 C C . VAL A 1 87 ? 11.045 15.161 -11.802 1.00 41.88 87 VAL A C 1
ATOM 706 O O . VAL A 1 87 ? 9.996 15.516 -12.334 1.00 41.88 87 VAL A O 1
ATOM 709 N N . LYS A 1 88 ? 12.235 15.596 -12.218 1.00 38.19 88 LYS A N 1
ATOM 710 C CA . LYS A 1 88 ? 12.421 16.285 -13.492 1.00 38.19 88 LYS A CA 1
ATOM 711 C C . LYS A 1 88 ? 12.474 15.220 -14.580 1.00 38.19 88 LYS A C 1
ATOM 713 O O . LYS A 1 88 ? 13.494 14.561 -14.749 1.00 38.19 88 LYS A O 1
ATOM 718 N N . THR A 1 89 ? 11.380 15.044 -15.311 1.00 38.94 89 THR A N 1
ATOM 719 C CA . THR A 1 89 ? 11.413 14.389 -16.622 1.00 38.94 89 THR A CA 1
ATOM 720 C C . THR A 1 89 ? 12.148 15.310 -17.593 1.00 38.94 89 THR A C 1
ATOM 722 O O . THR A 1 89 ? 11.618 16.347 -17.991 1.00 38.94 89 THR A O 1
ATOM 725 N N . SER A 1 90 ? 13.385 14.960 -17.943 1.00 41.25 90 SER A N 1
ATOM 726 C CA . SER A 1 90 ? 14.117 15.605 -19.035 1.00 41.25 90 SER A CA 1
ATOM 727 C C . SER A 1 90 ? 13.607 15.057 -20.366 1.00 41.25 90 SER A C 1
ATOM 729 O O . SER A 1 90 ? 14.035 13.995 -20.807 1.00 41.25 90 SER A O 1
ATOM 731 N N . THR A 1 91 ? 12.697 15.782 -21.014 1.00 40.50 91 THR A N 1
ATOM 732 C CA . THR A 1 91 ? 12.389 15.569 -22.432 1.00 40.50 91 THR A CA 1
ATOM 733 C C . THR A 1 91 ? 13.506 16.203 -23.257 1.00 40.50 91 THR A C 1
ATOM 735 O O . THR A 1 91 ? 13.614 17.425 -23.339 1.00 40.50 91 THR A O 1
ATOM 738 N N . SER A 1 92 ? 14.356 15.360 -23.838 1.00 43.59 92 SER A N 1
ATOM 739 C CA . SER A 1 92 ? 15.285 15.742 -24.901 1.00 43.59 92 SER A CA 1
ATOM 740 C C . SER A 1 92 ? 14.494 15.917 -26.197 1.00 43.59 92 SER A C 1
ATOM 742 O O . SER A 1 92 ? 13.913 14.950 -26.679 1.00 43.59 92 SER A O 1
ATOM 744 N N . ASN A 1 93 ? 14.476 17.126 -26.759 1.00 46.53 93 ASN A N 1
ATOM 745 C CA . ASN A 1 93 ? 14.113 17.340 -28.157 1.00 46.53 93 ASN A CA 1
ATOM 746 C C . ASN A 1 93 ? 15.312 17.983 -28.853 1.00 46.53 93 ASN A C 1
ATOM 748 O O . ASN A 1 93 ? 15.704 19.103 -28.524 1.00 46.53 93 ASN A O 1
ATOM 752 N N . ALA A 1 94 ? 15.899 17.224 -29.774 1.00 42.00 94 ALA A N 1
ATOM 753 C CA . ALA A 1 94 ? 16.923 17.670 -30.701 1.00 42.00 94 ALA A CA 1
ATOM 754 C C . ALA A 1 94 ? 16.313 18.576 -31.784 1.00 42.00 94 ALA A C 1
ATOM 756 O O . ALA A 1 94 ? 15.178 18.355 -32.214 1.00 42.00 94 ALA A O 1
ATOM 757 N N . LEU A 1 95 ? 17.100 19.555 -32.227 1.00 49.28 95 LEU A N 1
ATOM 758 C CA . LEU A 1 95 ? 16.965 20.250 -33.506 1.00 49.28 95 LEU A CA 1
ATOM 759 C C . LEU A 1 95 ? 18.275 20.076 -34.270 1.00 49.28 95 LEU A C 1
ATOM 761 O O . LEU A 1 95 ? 19.335 20.203 -33.613 1.00 49.28 95 LEU A O 1
#

Foldseek 3Di:
DDPPPDQDPVNVVVVVVVVVVVVVVVVQVVCCVVPVDHQDPPDPDDSDDPQQPDAEPPPRDGRDYVVPDPDPDPDDDDPPDPPPPPPDDDDDDDD

Secondary structure (DSSP, 8-state):
----PPPPHHHHHHHHHHHHHHHHHHHHHHHHHHH-------SSS-S---TTT-B-TTT--BSS-GGG------S--------------------

Organism: Tanacetum cinerariifolium (NCBI:txid118510)